Protein AF-A0A3B0U9S3-F1 (afdb_monomer_lite)

Sequence (100 aa):
TLKMIRANTDCYTMALCQYDGHEDALLSIRDLDGGKIQKITQAIKDAKKSGAVEPWGLSAKGKAELEEVAAGKAKRDKLTKENVTLFMGDLEQGLDENAE

Foldseek 3Di:
DPPDDPPVDPDQFEFEECADFDPPHPHTDYNDDPVVVVVVVVVVVVCVVVVVDDDLCNDPVNVVVVVVVVVVVVVVVPDDPVNDPDPVVVVVVVVVVPPD

Organism: NCBI:txid652676

Secondary structure (DSSP, 8-state):
-------S-----EEE-SSS--TTSSEEE-S--HHHHHHHHHHHHHHHHHTS---GGGSHHHHHHHHHHHHHHHHHTT--TTSS--TTHHHHHHHHTT--

Radius of gyration: 22.36 Å; chains: 1; bounding box: 60×31×50 Å

Structure (mmCIF, N/CA/C/O backbone):
data_AF-A0A3B0U9S3-F1
#
_entry.id   AF-A0A3B0U9S3-F1
#
loop_
_atom_site.group_PDB
_atom_site.id
_atom_site.type_symbol
_atom_site.label_atom_id
_atom_site.label_alt_id
_atom_site.label_comp_id
_atom_site.label_asym_id
_atom_site.label_entity_id
_atom_site.label_seq_id
_atom_site.pdbx_PDB_ins_code
_atom_site.Cartn_x
_atom_site.Cartn_y
_atom_site.Cartn_z
_atom_site.occupancy
_atom_site.B_iso_or_equiv
_atom_site.auth_seq_id
_atom_site.auth_comp_id
_atom_site.auth_asym_id
_atom_site.auth_atom_id
_atom_site.pdbx_PDB_model_num
ATOM 1 N N . THR A 1 1 ? -6.180 -8.985 -17.651 1.00 45.66 1 THR A N 1
ATOM 2 C CA . THR A 1 1 ? -5.401 -9.243 -16.425 1.00 45.66 1 THR A CA 1
ATOM 3 C C . THR A 1 1 ? -4.144 -8.405 -16.470 1.00 45.66 1 THR A C 1
ATOM 5 O O . THR A 1 1 ? -3.403 -8.524 -17.443 1.00 45.66 1 THR A O 1
ATOM 8 N N . LEU A 1 2 ? -3.947 -7.488 -15.516 1.00 49.59 2 LEU A N 1
ATOM 9 C CA . LEU A 1 2 ? -2.695 -6.733 -15.407 1.00 49.59 2 LEU A CA 1
ATOM 10 C C . LEU A 1 2 ? -1.604 -7.726 -14.989 1.00 49.59 2 LEU A C 1
ATOM 12 O O . LEU A 1 2 ? -1.612 -8.195 -13.863 1.00 49.59 2 LEU A O 1
ATOM 16 N N . LYS A 1 3 ? -0.687 -8.082 -15.893 1.00 52.34 3 LYS A N 1
ATOM 17 C CA . LYS A 1 3 ? 0.503 -8.854 -15.515 1.00 52.34 3 LYS A CA 1
ATOM 18 C C . LYS A 1 3 ? 1.464 -7.912 -14.797 1.00 52.34 3 LYS A C 1
ATOM 20 O O . LYS A 1 3 ? 2.230 -7.205 -15.450 1.00 52.34 3 LYS A O 1
ATOM 25 N N . MET A 1 4 ? 1.410 -7.867 -13.469 1.00 61.62 4 MET A N 1
ATOM 26 C CA . MET A 1 4 ? 2.425 -7.157 -12.693 1.00 61.62 4 MET A CA 1
ATOM 27 C C . MET A 1 4 ? 3.707 -7.994 -12.651 1.00 61.62 4 MET A C 1
ATOM 29 O O . MET A 1 4 ? 3.773 -9.020 -11.980 1.00 61.62 4 MET A O 1
ATOM 33 N N . ILE A 1 5 ? 4.750 -7.555 -13.357 1.00 60.25 5 ILE A N 1
ATOM 34 C CA . ILE A 1 5 ? 6.072 -8.183 -13.268 1.00 60.25 5 ILE A CA 1
ATOM 35 C C . ILE A 1 5 ? 6.790 -7.624 -12.038 1.00 60.25 5 ILE A C 1
ATOM 37 O O . ILE A 1 5 ? 7.208 -6.466 -12.018 1.00 60.25 5 ILE A O 1
ATOM 41 N N . ARG A 1 6 ? 6.954 -8.456 -11.005 1.00 58.25 6 ARG A N 1
ATOM 42 C CA . ARG A 1 6 ? 7.859 -8.173 -9.884 1.00 58.25 6 ARG A CA 1
ATOM 43 C C . ARG A 1 6 ? 9.299 -8.366 -10.359 1.00 58.25 6 ARG A C 1
ATOM 45 O O . ARG A 1 6 ? 9.836 -9.465 -10.284 1.00 58.25 6 ARG A O 1
ATOM 52 N N . ALA A 1 7 ? 9.915 -7.310 -10.881 1.00 55.16 7 ALA A N 1
ATOM 53 C CA . ALA A 1 7 ? 11.299 -7.307 -11.361 1.00 55.16 7 ALA A CA 1
ATOM 54 C C . ALA A 1 7 ? 12.322 -7.335 -10.202 1.00 55.16 7 ALA A C 1
ATOM 56 O O . ALA A 1 7 ? 13.125 -6.420 -10.065 1.00 55.16 7 ALA A O 1
ATOM 57 N N . ASN A 1 8 ? 12.263 -8.359 -9.340 1.00 50.09 8 ASN A N 1
ATOM 58 C CA . ASN A 1 8 ? 13.150 -8.535 -8.180 1.00 50.09 8 ASN A CA 1
ATOM 59 C C . ASN A 1 8 ? 13.217 -7.308 -7.245 1.00 50.09 8 ASN A C 1
ATOM 61 O O . ASN A 1 8 ? 14.259 -6.968 -6.694 1.00 50.09 8 ASN A O 1
ATOM 65 N N . THR A 1 9 ? 12.096 -6.602 -7.112 1.00 57.00 9 THR A N 1
ATOM 66 C CA . THR A 1 9 ? 11.944 -5.456 -6.214 1.00 57.00 9 THR A CA 1
ATOM 67 C C . THR A 1 9 ? 11.024 -5.833 -5.059 1.00 57.00 9 THR A C 1
ATOM 69 O O . THR A 1 9 ? 9.934 -6.355 -5.314 1.00 57.00 9 THR A O 1
ATOM 72 N N . ASP A 1 10 ? 11.390 -5.471 -3.827 1.00 65.56 10 ASP A N 1
ATOM 73 C CA . ASP A 1 10 ? 10.613 -5.698 -2.591 1.00 65.56 10 ASP A CA 1
ATOM 74 C C . ASP A 1 10 ? 9.354 -4.806 -2.476 1.00 65.56 10 ASP A C 1
ATOM 76 O O . ASP A 1 10 ? 8.963 -4.338 -1.407 1.00 65.56 10 ASP A O 1
ATOM 80 N N . CYS A 1 11 ? 8.701 -4.518 -3.602 1.00 70.94 11 CYS A N 1
ATOM 81 C CA . CYS A 1 11 ? 7.547 -3.635 -3.677 1.00 70.94 11 CYS A CA 1
ATOM 82 C C . CYS A 1 11 ? 6.338 -4.257 -2.970 1.00 70.94 11 CYS A C 1
ATOM 84 O O . CYS A 1 11 ? 5.766 -5.251 -3.441 1.00 70.94 11 CYS A O 1
ATOM 86 N N . TYR A 1 12 ? 5.891 -3.609 -1.891 1.00 80.56 12 TYR A N 1
ATOM 87 C CA . TYR A 1 12 ? 4.598 -3.891 -1.280 1.00 80.56 12 TYR A CA 1
ATOM 88 C C . TYR A 1 12 ? 3.470 -3.266 -2.106 1.00 80.56 12 TYR A C 1
ATOM 90 O O . TYR A 1 12 ? 3.359 -2.046 -2.208 1.00 80.56 12 TYR A O 1
ATOM 98 N N . THR A 1 13 ? 2.629 -4.102 -2.711 1.00 83.38 13 THR A N 1
ATOM 99 C CA . THR A 1 13 ? 1.538 -3.672 -3.592 1.00 83.38 13 THR A CA 1
ATOM 100 C C . THR A 1 13 ? 0.196 -3.943 -2.931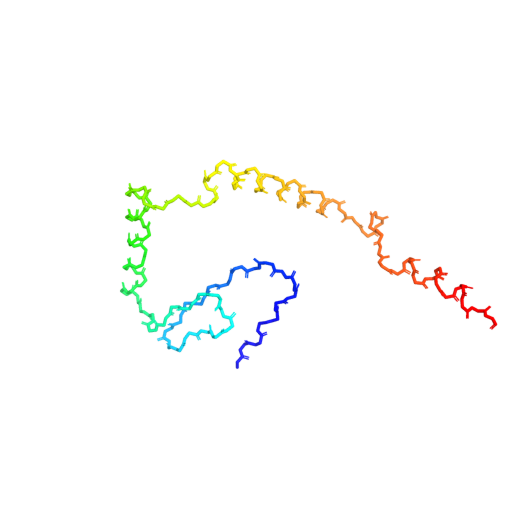 1.00 83.38 13 THR A C 1
ATOM 102 O O . THR A 1 13 ? -0.081 -5.070 -2.518 1.00 83.38 13 THR A O 1
ATOM 105 N N . MET A 1 14 ? -0.657 -2.925 -2.889 1.00 88.44 14 MET A N 1
ATOM 106 C CA . MET A 1 14 ? -2.023 -3.028 -2.386 1.00 88.44 14 MET A CA 1
ATOM 107 C C . MET A 1 14 ? -3.024 -2.738 -3.506 1.00 88.44 14 MET A C 1
ATOM 109 O O . MET A 1 14 ? -2.869 -1.759 -4.234 1.00 88.44 14 MET A O 1
ATOM 113 N N . ALA A 1 15 ? -4.044 -3.581 -3.639 1.00 88.56 15 ALA A N 1
ATOM 114 C CA . ALA A 1 15 ? -5.148 -3.401 -4.571 1.00 88.56 15 ALA A CA 1
ATOM 115 C C . ALA A 1 15 ? -6.414 -2.979 -3.817 1.00 88.56 15 ALA A C 1
ATOM 117 O O . ALA A 1 15 ? -6.845 -3.629 -2.865 1.00 88.56 15 ALA A O 1
ATOM 118 N N . LEU A 1 16 ? -7.011 -1.879 -4.268 1.00 89.56 16 LEU A N 1
ATOM 119 C CA . LEU A 1 16 ? -8.279 -1.341 -3.786 1.00 89.56 16 LEU A CA 1
ATOM 120 C C . LEU A 1 16 ? -9.277 -1.444 -4.940 1.00 89.56 16 LEU A C 1
ATOM 122 O O . LEU A 1 16 ? -9.232 -0.629 -5.859 1.00 89.56 16 LEU A O 1
ATOM 126 N N . CYS A 1 17 ? -10.126 -2.472 -4.935 1.00 88.69 17 CYS A N 1
ATOM 127 C CA . CYS A 1 17 ? -10.985 -2.790 -6.075 1.00 88.69 17 CYS A CA 1
ATOM 128 C C . CYS A 1 17 ? -12.459 -2.871 -5.669 1.00 88.69 17 CYS A C 1
ATOM 130 O O . CYS A 1 17 ? -12.804 -3.461 -4.647 1.00 88.69 17 CYS A O 1
ATOM 132 N N . GLN A 1 18 ? -13.334 -2.314 -6.508 1.00 87.75 18 GLN A N 1
ATOM 133 C CA . GLN A 1 18 ? -14.786 -2.384 -6.321 1.00 87.75 18 GLN A CA 1
ATOM 134 C C . GLN A 1 18 ? -15.354 -3.796 -6.537 1.00 87.75 18 GLN A C 1
ATOM 136 O O . GLN A 1 18 ? -16.426 -4.090 -6.028 1.00 87.75 18 GLN A O 1
ATOM 141 N N . TYR A 1 19 ? -14.647 -4.654 -7.277 1.00 83.56 19 TYR A N 1
ATOM 142 C CA . TYR A 1 19 ? -15.116 -5.985 -7.671 1.00 83.56 19 TYR A CA 1
ATOM 143 C C . TYR A 1 19 ? -14.210 -7.075 -7.071 1.00 83.56 19 TYR A C 1
ATOM 145 O O . TYR A 1 19 ? -14.214 -7.283 -5.860 1.00 83.56 19 TYR A O 1
ATOM 153 N N . ASP A 1 20 ? -13.375 -7.723 -7.887 1.00 81.31 20 ASP A N 1
ATOM 154 C CA . ASP A 1 20 ? -12.678 -8.962 -7.514 1.00 81.31 20 ASP A CA 1
ATOM 155 C C . ASP A 1 20 ? -11.314 -8.794 -6.833 1.00 81.31 20 ASP A C 1
ATOM 157 O O . ASP A 1 20 ? -10.732 -9.771 -6.362 1.00 81.31 20 ASP A O 1
ATOM 161 N N . GLY A 1 21 ? -10.796 -7.571 -6.704 1.00 83.56 21 GLY A N 1
ATOM 162 C CA . GLY A 1 21 ? -9.431 -7.386 -6.202 1.00 83.56 21 GLY A CA 1
ATOM 163 C C . GLY A 1 21 ? -8.373 -7.719 -7.253 1.00 83.56 21 GLY A C 1
ATOM 164 O O . GLY A 1 21 ? -8.669 -7.727 -8.445 1.00 83.56 21 GLY A O 1
ATOM 165 N N . HIS A 1 22 ? -7.133 -7.936 -6.816 1.00 83.69 22 HIS A N 1
ATOM 166 C CA . HIS A 1 22 ? -6.053 -8.381 -7.696 1.00 83.69 22 HIS A CA 1
ATOM 167 C C . HIS A 1 22 ? -5.194 -9.433 -6.992 1.00 83.69 22 HIS A C 1
ATOM 169 O O . HIS A 1 22 ? -4.612 -9.176 -5.939 1.00 83.6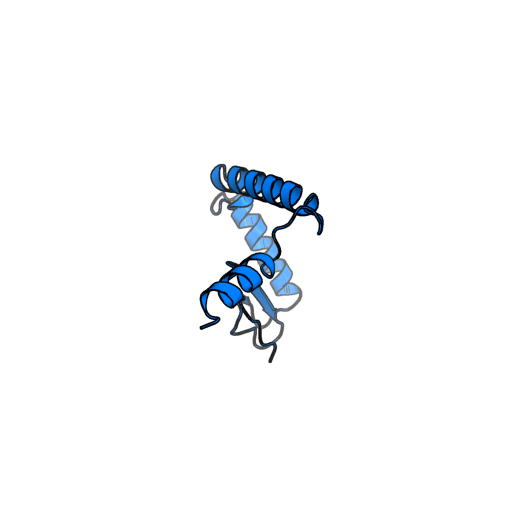9 22 HIS A O 1
ATOM 175 N N . GLU A 1 23 ? -5.126 -10.611 -7.597 1.00 81.56 23 GLU A N 1
ATOM 176 C CA . GLU A 1 23 ? -4.389 -11.793 -7.156 1.00 81.56 23 GLU A CA 1
ATOM 177 C C . GLU A 1 23 ? -2.874 -11.574 -7.067 1.00 81.56 23 GLU A C 1
ATOM 179 O O . GLU A 1 23 ? -2.218 -12.164 -6.214 1.00 81.56 23 GLU A O 1
ATOM 184 N N . ASP A 1 24 ? -2.327 -10.674 -7.887 1.00 81.50 24 ASP A N 1
ATOM 185 C CA . ASP A 1 24 ? -0.901 -10.346 -7.871 1.00 81.50 24 ASP A CA 1
ATOM 186 C C . ASP A 1 24 ? -0.550 -9.308 -6.784 1.00 81.50 24 ASP A C 1
ATOM 188 O O . ASP A 1 24 ? 0.621 -8.958 -6.597 1.00 81.50 24 ASP A O 1
ATOM 192 N N . ALA A 1 25 ? -1.537 -8.768 -6.057 1.00 82.81 25 ALA A N 1
ATOM 193 C CA . ALA A 1 25 ? -1.290 -7.835 -4.964 1.00 82.81 25 ALA A CA 1
ATOM 194 C C . ALA A 1 25 ? -1.000 -8.571 -3.646 1.00 82.81 25 ALA A C 1
ATOM 196 O O . ALA A 1 25 ? -1.670 -9.535 -3.294 1.00 82.81 25 ALA A O 1
ATOM 197 N N . LEU A 1 26 ? -0.038 -8.064 -2.865 1.00 84.81 26 LEU A N 1
ATOM 198 C CA . LEU A 1 26 ? 0.255 -8.575 -1.517 1.00 84.81 26 LEU A CA 1
ATOM 199 C C . LEU A 1 26 ? -0.920 -8.375 -0.553 1.00 84.81 26 LEU A C 1
ATOM 201 O O . LEU A 1 26 ? -1.104 -9.151 0.379 1.00 84.81 26 LEU A O 1
ATOM 205 N N . LEU A 1 27 ? -1.707 -7.324 -0.776 1.00 88.00 27 LEU A N 1
ATOM 206 C CA . LEU A 1 27 ? -2.953 -7.066 -0.073 1.00 88.00 27 LEU A CA 1
ATOM 207 C C . LEU A 1 27 ? -4.008 -6.654 -1.088 1.00 88.00 27 LEU A C 1
ATOM 209 O O . LEU A 1 27 ? -3.769 -5.763 -1.899 1.00 88.00 27 LEU A O 1
ATOM 213 N N . SER A 1 28 ? -5.191 -7.249 -1.007 1.00 88.75 28 SER A N 1
ATOM 214 C CA . SER A 1 28 ? -6.308 -6.878 -1.865 1.00 88.75 28 SER A CA 1
ATOM 215 C C . SER A 1 28 ? -7.573 -6.677 -1.042 1.00 88.75 28 SER A C 1
ATOM 217 O O . SER A 1 28 ? -8.003 -7.576 -0.319 1.00 88.75 28 SER A O 1
ATOM 219 N N . ILE A 1 29 ? -8.178 -5.496 -1.165 1.00 89.88 29 ILE A N 1
ATOM 220 C CA . ILE A 1 29 ? -9.463 -5.154 -0.554 1.00 89.88 29 ILE A CA 1
ATOM 221 C C . ILE A 1 29 ? -10.516 -5.127 -1.664 1.00 89.88 29 ILE A C 1
ATOM 223 O O . ILE A 1 29 ? -10.402 -4.353 -2.617 1.00 89.88 29 ILE A O 1
ATOM 227 N N . ARG A 1 30 ? -11.511 -6.008 -1.533 1.00 89.88 30 ARG A N 1
ATOM 228 C CA . ARG A 1 30 ? -12.601 -6.229 -2.497 1.00 89.88 30 ARG A CA 1
ATOM 229 C C . ARG A 1 30 ? -13.871 -5.479 -2.103 1.00 89.88 30 ARG A C 1
ATOM 231 O O . ARG A 1 30 ? -13.973 -4.980 -0.978 1.00 89.88 30 ARG A O 1
ATOM 238 N N . ASP A 1 31 ? -14.832 -5.430 -3.025 1.00 90.38 31 ASP A N 1
ATOM 239 C CA . ASP A 1 31 ? -16.153 -4.818 -2.834 1.00 90.38 31 ASP A CA 1
ATOM 240 C C . ASP A 1 31 ? -16.088 -3.365 -2.346 1.00 90.38 31 ASP A C 1
ATOM 242 O O . ASP A 1 31 ? -16.908 -2.925 -1.534 1.00 90.38 31 ASP A O 1
ATOM 246 N N . LEU A 1 32 ? -15.069 -2.619 -2.764 1.00 90.25 32 LEU A N 1
ATOM 247 C CA . LEU A 1 32 ? -14.816 -1.288 -2.237 1.00 90.25 32 LEU A CA 1
ATOM 248 C C . LEU A 1 32 ? -15.877 -0.281 -2.707 1.00 90.25 32 LEU A C 1
ATOM 250 O O . LEU A 1 32 ? -16.123 -0.123 -3.900 1.00 90.25 32 LEU A O 1
ATOM 254 N N . ASP A 1 33 ? -16.457 0.450 -1.760 1.00 92.38 33 ASP A N 1
ATOM 255 C CA . ASP A 1 33 ? -17.339 1.589 -2.001 1.00 92.38 33 ASP A CA 1
ATOM 256 C C . ASP A 1 33 ? -16.864 2.809 -1.193 1.00 92.38 33 ASP A C 1
ATOM 258 O O . ASP A 1 33 ? -15.996 2.712 -0.317 1.00 92.38 33 ASP A O 1
ATOM 262 N N . GLY A 1 34 ? -17.439 3.983 -1.471 1.00 93.19 34 GLY A N 1
ATOM 263 C CA . GLY A 1 34 ? -17.057 5.220 -0.780 1.00 93.19 34 GLY A CA 1
ATOM 264 C C . GLY A 1 34 ? -17.199 5.124 0.746 1.00 93.19 34 GLY A C 1
ATOM 265 O O . GLY A 1 34 ? -16.337 5.606 1.484 1.00 93.19 34 GLY A O 1
ATOM 266 N N . GLY A 1 35 ? -18.239 4.437 1.230 1.00 95.12 35 GLY A N 1
ATOM 267 C CA . GLY A 1 35 ? -18.471 4.228 2.660 1.00 95.12 35 GLY A CA 1
ATOM 268 C C . GLY A 1 35 ? -17.396 3.363 3.324 1.00 95.12 35 GLY A C 1
ATOM 269 O O . GLY A 1 35 ? -16.900 3.708 4.400 1.00 95.12 35 GLY A O 1
ATOM 270 N N . LYS A 1 36 ? -16.980 2.260 2.691 1.00 92.69 36 LYS A N 1
ATOM 271 C CA . LYS A 1 36 ? -15.902 1.393 3.195 1.00 92.69 36 LYS A CA 1
ATOM 272 C C . LYS A 1 36 ? -14.558 2.105 3.190 1.00 92.69 36 LYS A C 1
ATOM 274 O O . LYS A 1 36 ? -13.821 1.960 4.161 1.00 92.69 36 LYS A O 1
ATOM 279 N N . ILE A 1 37 ? -14.261 2.929 2.182 1.00 94.06 37 ILE A N 1
ATOM 280 C CA . ILE A 1 37 ? -13.028 3.739 2.168 1.00 94.06 37 ILE A CA 1
ATOM 281 C C . ILE A 1 37 ? -12.976 4.659 3.392 1.00 94.06 37 ILE A C 1
ATOM 283 O O . ILE A 1 37 ? -11.942 4.744 4.062 1.00 94.06 37 ILE A O 1
ATOM 287 N N . GLN A 1 38 ? -14.093 5.307 3.737 1.00 96.00 38 GLN A N 1
ATOM 288 C CA . GLN A 1 38 ? -14.150 6.144 4.936 1.00 96.00 38 GLN A CA 1
ATOM 289 C C . GLN A 1 38 ? -13.961 5.331 6.221 1.00 96.00 38 GLN A C 1
ATOM 291 O O . GLN A 1 38 ? -13.199 5.750 7.092 1.00 96.00 38 GLN A O 1
ATOM 296 N N . LYS A 1 39 ? -14.574 4.144 6.326 1.00 95.19 39 LYS A N 1
ATOM 297 C CA . LYS A 1 39 ? -14.385 3.244 7.478 1.00 95.19 39 LYS A CA 1
ATOM 298 C C . LYS A 1 39 ? -12.935 2.781 7.623 1.00 95.19 39 LYS A C 1
ATOM 300 O O . LYS A 1 39 ? -12.400 2.836 8.725 1.00 95.19 39 LYS A O 1
ATOM 305 N N . ILE A 1 40 ? -12.288 2.385 6.526 1.00 93.44 40 ILE A N 1
ATOM 306 C CA . ILE A 1 40 ? -10.868 1.997 6.510 1.00 93.44 40 ILE A CA 1
ATOM 307 C C . ILE A 1 40 ? -10.004 3.175 6.968 1.00 93.44 40 ILE A C 1
ATOM 309 O O . ILE A 1 40 ? -9.156 3.025 7.845 1.00 93.44 40 ILE A O 1
ATOM 313 N N . THR A 1 41 ? -10.266 4.368 6.432 1.00 94.00 41 THR A N 1
ATOM 314 C CA . THR A 1 41 ? -9.557 5.594 6.822 1.00 94.00 41 THR A CA 1
ATOM 315 C C . THR A 1 41 ? -9.692 5.864 8.319 1.00 94.00 41 THR A C 1
ATOM 317 O O . THR A 1 41 ? -8.710 6.202 8.981 1.00 94.00 41 THR A O 1
ATOM 320 N N . GLN A 1 42 ? -10.899 5.713 8.863 1.00 96.75 42 GLN A N 1
ATOM 321 C CA . GLN A 1 42 ? -11.160 5.931 10.279 1.00 96.75 42 GLN A CA 1
ATOM 322 C C . GLN A 1 42 ? -10.464 4.876 11.150 1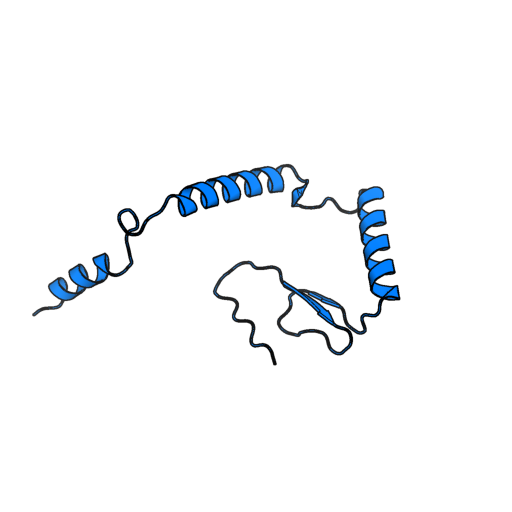.00 96.75 42 GLN A C 1
ATOM 324 O O . GLN A 1 42 ? -9.765 5.244 12.089 1.00 96.75 42 GLN A O 1
ATOM 329 N N . ALA A 1 43 ? -10.537 3.597 10.773 1.00 93.88 43 ALA A N 1
ATOM 330 C CA . ALA A 1 43 ? -9.854 2.509 11.469 1.00 93.88 43 ALA A CA 1
ATOM 331 C C . ALA A 1 43 ? -8.332 2.722 11.537 1.00 93.88 43 ALA A C 1
ATOM 333 O O . ALA A 1 43 ? -7.730 2.533 12.590 1.00 93.88 43 ALA A O 1
ATOM 334 N N . ILE A 1 44 ? -7.709 3.189 10.448 1.00 91.19 44 ILE A N 1
ATOM 335 C CA . ILE A 1 44 ? -6.274 3.515 10.428 1.00 91.19 44 ILE A CA 1
ATOM 336 C C . ILE A 1 44 ? -5.962 4.686 11.370 1.00 91.19 44 ILE A C 1
ATOM 338 O O . ILE A 1 44 ? -4.980 4.642 12.115 1.00 91.19 44 ILE A O 1
ATOM 342 N N . LYS A 1 45 ? -6.788 5.742 11.365 1.00 92.25 45 LYS A N 1
ATOM 343 C CA . LYS A 1 45 ? -6.617 6.885 12.278 1.00 92.25 45 LYS A CA 1
ATOM 344 C C . LYS A 1 45 ? -6.730 6.455 13.736 1.00 92.25 45 LYS A C 1
ATOM 346 O O . LYS A 1 45 ? -5.938 6.912 14.557 1.00 92.25 45 LYS A O 1
ATOM 351 N N . ASP A 1 46 ? -7.683 5.588 14.046 1.00 94.50 46 ASP A N 1
ATOM 352 C CA . ASP A 1 46 ? -7.919 5.121 15.408 1.00 94.50 46 ASP A CA 1
ATOM 353 C C . ASP A 1 46 ? -6.815 4.166 15.871 1.00 94.50 46 ASP A C 1
ATOM 355 O O . ASP A 1 46 ? -6.312 4.334 16.978 1.00 94.50 46 ASP A O 1
ATOM 359 N N . ALA A 1 47 ? -6.331 3.271 15.002 1.00 92.31 47 ALA A N 1
ATOM 360 C CA . ALA A 1 47 ? -5.168 2.421 15.275 1.00 92.31 47 ALA A CA 1
ATOM 361 C C . ALA A 1 47 ? -3.889 3.235 15.540 1.00 92.31 47 ALA A C 1
ATOM 363 O O . ALA A 1 47 ? -3.093 2.894 16.415 1.00 92.31 47 ALA A O 1
ATOM 364 N N . LYS A 1 48 ? -3.705 4.348 14.818 1.00 87.81 48 LYS A N 1
ATOM 365 C CA . LYS A 1 48 ? -2.586 5.268 15.054 1.00 87.81 48 LYS A CA 1
ATOM 366 C C . LYS A 1 48 ? -2.723 6.005 16.389 1.00 87.81 48 LYS A C 1
ATOM 368 O O . LYS A 1 48 ? -1.725 6.219 17.068 1.00 87.81 48 LYS A O 1
ATOM 373 N N . LYS A 1 49 ? -3.939 6.413 16.762 1.00 90.50 49 LYS A N 1
ATOM 374 C CA . LYS A 1 49 ? -4.205 7.110 18.033 1.00 90.50 49 LYS A CA 1
ATOM 375 C C . LYS A 1 49 ? -4.105 6.188 19.242 1.00 90.50 49 LYS A C 1
ATOM 377 O O . LYS A 1 49 ? -3.645 6.632 20.285 1.00 90.50 49 LYS A O 1
ATOM 382 N N . SER A 1 50 ? -4.539 4.936 19.111 1.00 91.69 50 SER A N 1
ATOM 383 C CA . SER A 1 50 ? -4.487 3.956 20.198 1.00 91.69 50 SER A CA 1
ATOM 384 C C . SER A 1 50 ? -3.066 3.485 20.507 1.00 91.69 50 SER A C 1
ATOM 386 O O . SER A 1 50 ? -2.851 2.863 21.541 1.00 91.69 50 SER A O 1
ATOM 388 N N . GLY A 1 51 ? -2.104 3.751 19.616 1.00 86.50 51 GLY A N 1
ATOM 389 C CA . GLY A 1 51 ? -0.734 3.254 19.736 1.00 86.50 51 GLY A CA 1
ATOM 390 C C . GLY A 1 51 ? -0.607 1.750 19.478 1.00 86.50 51 GLY A C 1
ATOM 391 O O . GLY A 1 51 ? 0.477 1.203 19.637 1.00 86.50 51 GLY A O 1
ATOM 392 N N . ALA A 1 52 ? -1.686 1.079 19.055 1.00 85.31 52 ALA A N 1
ATOM 393 C CA . ALA A 1 52 ? -1.675 -0.353 18.753 1.00 85.31 52 ALA A CA 1
ATOM 394 C C . ALA A 1 52 ? -0.804 -0.695 17.534 1.00 85.31 52 ALA A C 1
ATOM 396 O O . ALA A 1 52 ? -0.375 -1.836 17.380 1.00 85.31 52 ALA A O 1
ATOM 397 N N . VAL A 1 53 ? -0.562 0.284 16.658 1.00 86.06 53 VAL A N 1
ATOM 398 C CA . VAL A 1 53 ? 0.286 0.134 15.477 1.00 86.06 53 VAL A CA 1
ATOM 399 C C . VAL A 1 53 ? 1.292 1.274 15.444 1.00 86.06 53 VAL A C 1
ATOM 401 O O . VAL A 1 53 ? 0.908 2.439 15.338 1.00 86.06 53 VAL A O 1
ATOM 404 N N . GLU A 1 54 ? 2.579 0.935 15.473 1.00 84.75 54 GLU A N 1
ATOM 405 C CA . GLU A 1 54 ? 3.660 1.863 15.155 1.00 84.75 54 GLU A CA 1
ATOM 406 C C . GLU A 1 54 ? 3.951 1.788 13.646 1.00 84.75 54 GLU A C 1
ATOM 408 O O . GLU A 1 54 ? 4.402 0.751 13.152 1.00 84.75 54 GLU A O 1
ATOM 413 N N . PRO A 1 55 ? 3.691 2.853 12.867 1.00 85.12 55 PRO A N 1
ATOM 414 C CA . PRO A 1 55 ? 4.043 2.856 11.454 1.00 85.12 55 PRO A CA 1
ATOM 415 C C . PRO A 1 55 ? 5.565 2.779 11.293 1.00 85.12 55 PRO A C 1
ATOM 417 O O . PRO A 1 55 ? 6.274 3.623 11.839 1.00 85.12 55 PRO A O 1
ATOM 420 N N . TRP A 1 56 ? 6.069 1.835 10.490 1.00 84.81 56 TRP A N 1
ATOM 421 C CA . TRP A 1 56 ? 7.516 1.641 10.290 1.00 84.81 56 TRP A CA 1
ATOM 422 C C . TRP A 1 56 ? 8.256 2.938 9.930 1.00 84.81 56 TRP A C 1
ATOM 424 O O . TRP A 1 56 ? 9.292 3.225 10.520 1.00 84.81 56 TRP A O 1
ATOM 434 N N . GLY A 1 57 ? 7.693 3.786 9.060 1.00 80.62 57 GLY A N 1
ATOM 435 C CA . GLY A 1 57 ? 8.317 5.063 8.680 1.00 80.62 57 GLY A CA 1
ATOM 436 C C . GLY A 1 57 ? 8.422 6.101 9.811 1.00 80.62 57 GLY A C 1
ATOM 437 O O . GLY A 1 57 ? 9.122 7.099 9.665 1.00 80.62 57 GLY A O 1
ATOM 438 N N . LEU A 1 58 ? 7.733 5.895 10.936 1.00 82.06 58 LEU A N 1
ATOM 439 C CA . LEU A 1 58 ? 7.863 6.725 12.138 1.00 82.06 58 LEU A CA 1
ATOM 440 C C . LEU A 1 58 ? 8.810 6.117 13.180 1.00 82.06 58 LEU A C 1
ATOM 442 O O . LEU A 1 58 ? 9.274 6.860 14.049 1.00 82.06 58 LEU A O 1
ATOM 446 N N . SER A 1 59 ? 9.123 4.825 13.056 1.00 86.31 59 SER A N 1
ATOM 447 C CA . SER A 1 59 ? 10.066 4.126 13.928 1.00 86.31 59 SER A CA 1
ATOM 448 C C . SER A 1 59 ? 11.498 4.633 13.747 1.00 86.31 59 SER A C 1
ATOM 450 O O . SER A 1 59 ? 11.867 5.159 12.693 1.00 86.31 59 SER A O 1
ATOM 452 N N . ALA A 1 60 ? 12.331 4.455 14.775 1.00 84.81 60 ALA A N 1
ATOM 453 C CA . ALA A 1 60 ? 13.742 4.844 14.724 1.00 84.81 60 ALA A CA 1
ATOM 454 C C . ALA A 1 60 ? 14.502 4.110 13.605 1.00 84.81 60 ALA A C 1
ATOM 456 O O . ALA A 1 60 ? 15.274 4.729 12.875 1.00 84.81 60 ALA A O 1
ATOM 457 N N . LYS A 1 61 ? 14.223 2.810 13.427 1.00 86.44 61 LYS A N 1
ATOM 458 C CA . LYS A 1 61 ? 14.813 1.996 12.360 1.00 86.44 61 LYS A CA 1
ATOM 459 C C . LYS A 1 61 ? 14.392 2.503 10.978 1.00 86.44 61 LYS A C 1
ATOM 461 O O . LYS A 1 61 ? 15.246 2.750 10.134 1.00 86.44 61 LYS A O 1
ATOM 466 N N . GLY A 1 62 ? 13.093 2.724 10.772 1.00 85.75 62 GLY A N 1
ATOM 467 C CA . GLY A 1 62 ? 12.584 3.146 9.469 1.00 85.75 62 GLY A CA 1
ATOM 468 C C . GLY A 1 62 ? 13.046 4.541 9.053 1.00 85.75 62 GLY A C 1
ATOM 469 O O . GLY A 1 62 ? 13.302 4.768 7.876 1.00 85.75 62 GLY A O 1
ATOM 470 N N . LYS A 1 63 ? 13.224 5.475 9.997 1.00 86.25 63 LYS A N 1
ATOM 471 C CA . LYS A 1 63 ? 13.791 6.800 9.690 1.00 86.25 63 LYS A CA 1
ATOM 472 C C . LYS A 1 63 ? 15.236 6.717 9.204 1.00 86.25 63 LYS A C 1
ATOM 474 O O . LYS A 1 63 ? 15.555 7.345 8.200 1.00 86.25 63 LYS A O 1
ATOM 479 N N . ALA A 1 64 ? 16.069 5.912 9.864 1.00 86.50 64 ALA A N 1
ATOM 480 C CA . ALA A 1 64 ? 17.454 5.707 9.448 1.00 86.50 64 ALA A CA 1
ATOM 481 C C . ALA A 1 64 ? 17.536 5.076 8.045 1.00 86.50 64 ALA A C 1
ATOM 483 O O . ALA A 1 64 ? 18.268 5.564 7.186 1.00 86.50 64 ALA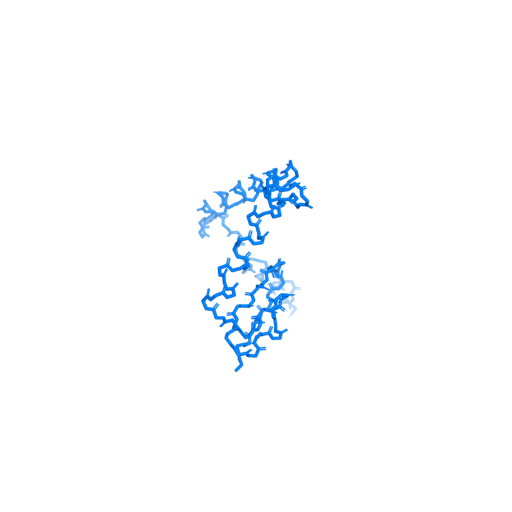 A O 1
ATOM 484 N N . GLU A 1 65 ? 16.717 4.052 7.779 1.00 85.25 65 GLU A N 1
ATOM 485 C CA . GLU A 1 65 ? 16.643 3.408 6.460 1.00 85.25 65 GLU A CA 1
ATOM 486 C C . GLU A 1 65 ? 16.142 4.389 5.377 1.00 85.25 65 GLU A C 1
ATOM 488 O O . GLU A 1 65 ? 16.663 4.413 4.262 1.00 85.25 65 GLU A O 1
ATOM 493 N N . LEU A 1 66 ? 15.173 5.259 5.689 1.00 84.69 66 LEU A N 1
ATOM 494 C CA . LEU A 1 66 ? 14.680 6.280 4.754 1.00 84.69 66 LEU A CA 1
ATOM 495 C C . LEU A 1 66 ? 15.727 7.357 4.437 1.00 84.69 66 LEU A C 1
ATOM 497 O O . LEU A 1 66 ? 15.811 7.793 3.286 1.00 84.69 66 LEU A O 1
ATOM 501 N N . GLU A 1 67 ? 16.521 7.776 5.421 1.00 84.44 67 GLU A N 1
ATOM 502 C CA . GLU A 1 67 ? 17.628 8.720 5.225 1.00 84.44 67 GLU A CA 1
ATOM 503 C C . GLU A 1 67 ? 18.736 8.114 4.357 1.00 84.44 67 GLU A C 1
ATOM 505 O O . GLU A 1 67 ? 19.221 8.768 3.429 1.00 84.44 67 GLU A O 1
ATOM 510 N N . GLU A 1 68 ? 19.078 6.843 4.578 1.00 84.44 68 GLU A N 1
ATOM 511 C CA . GLU A 1 68 ? 20.025 6.111 3.734 1.00 84.44 68 GLU A CA 1
ATOM 512 C C . GLU A 1 68 ? 19.519 6.003 2.288 1.00 84.44 68 GLU A C 1
ATOM 514 O O . GLU A 1 68 ? 20.243 6.314 1.337 1.00 84.44 68 GLU A O 1
ATOM 519 N N . VAL A 1 69 ? 18.246 5.637 2.103 1.00 85.25 69 VAL A N 1
ATOM 520 C CA . VAL A 1 69 ? 17.618 5.552 0.778 1.00 85.25 69 VAL A CA 1
ATOM 521 C C . VAL A 1 69 ? 17.590 6.918 0.091 1.00 85.25 69 VAL A C 1
ATOM 523 O O . VAL A 1 69 ? 17.846 6.996 -1.115 1.00 85.25 69 VAL A O 1
ATOM 526 N N . ALA A 1 70 ? 17.306 7.999 0.823 1.00 85.25 70 ALA A N 1
ATOM 527 C CA . ALA A 1 70 ? 17.330 9.359 0.291 1.00 85.25 70 ALA A CA 1
ATOM 528 C C . ALA A 1 70 ? 18.747 9.771 -0.139 1.00 85.25 70 ALA A C 1
ATOM 530 O O . ALA A 1 70 ? 18.926 10.278 -1.249 1.00 85.25 70 ALA A O 1
ATOM 531 N N . ALA A 1 71 ? 19.764 9.471 0.674 1.00 86.56 71 ALA A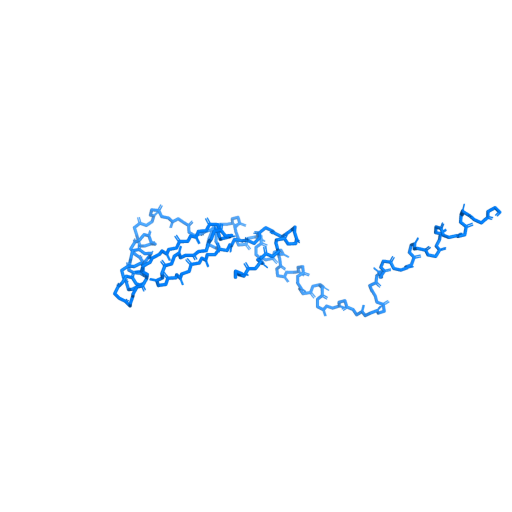 N 1
ATOM 532 C CA . ALA A 1 71 ? 21.163 9.699 0.324 1.00 86.56 71 ALA A CA 1
ATOM 533 C C . ALA A 1 71 ? 21.585 8.873 -0.905 1.00 86.56 71 ALA A C 1
ATOM 535 O O . ALA A 1 71 ? 22.267 9.384 -1.794 1.00 86.56 71 ALA A O 1
ATOM 536 N N . GLY A 1 72 ? 21.139 7.617 -1.003 1.00 83.56 72 GLY A N 1
ATOM 537 C CA . GLY A 1 72 ? 21.365 6.754 -2.161 1.00 83.56 72 GLY A CA 1
ATOM 538 C C . GLY A 1 72 ? 20.695 7.276 -3.436 1.00 83.56 72 GLY A C 1
ATOM 539 O O . GLY A 1 72 ? 21.312 7.269 -4.499 1.00 83.56 72 GLY A O 1
ATOM 540 N N . LYS A 1 73 ? 19.459 7.790 -3.345 1.00 82.06 73 LYS A N 1
ATOM 541 C CA . LYS A 1 73 ? 18.772 8.461 -4.466 1.00 82.06 73 LYS A CA 1
ATOM 542 C C . LYS A 1 73 ? 19.517 9.721 -4.904 1.00 82.06 73 LYS A C 1
ATOM 544 O O . LYS A 1 73 ? 19.806 9.845 -6.083 1.00 82.06 73 LYS A O 1
ATOM 549 N N . ALA A 1 74 ? 19.931 10.575 -3.970 1.00 83.06 74 ALA A N 1
ATOM 550 C CA . ALA A 1 74 ? 20.687 11.787 -4.289 1.00 83.06 74 ALA A CA 1
ATOM 551 C C . ALA A 1 74 ? 22.055 11.496 -4.934 1.00 83.06 74 ALA A C 1
ATOM 553 O O . ALA A 1 74 ? 22.540 12.294 -5.734 1.00 83.06 74 ALA A O 1
ATOM 554 N N . LYS A 1 75 ? 22.691 10.366 -4.595 1.00 79.50 75 LYS A N 1
ATOM 555 C CA . LYS A 1 75 ? 23.900 9.887 -5.283 1.00 79.50 75 LYS A CA 1
ATOM 556 C C . LYS A 1 75 ? 23.580 9.423 -6.706 1.00 79.50 75 LYS A C 1
ATOM 558 O O . LYS A 1 75 ? 24.281 9.827 -7.623 1.00 79.50 75 LYS A O 1
ATOM 563 N N . ARG A 1 76 ? 22.511 8.638 -6.899 1.00 77.56 76 ARG A N 1
ATOM 564 C CA . ARG A 1 76 ? 22.061 8.162 -8.224 1.00 77.56 76 ARG A CA 1
ATOM 565 C C . ARG A 1 76 ? 21.592 9.284 -9.151 1.00 77.56 76 ARG A C 1
ATOM 567 O O . ARG A 1 76 ? 21.869 9.217 -10.335 1.00 77.56 76 ARG A O 1
ATOM 574 N N . ASP A 1 77 ? 20.959 10.332 -8.636 1.00 77.75 77 ASP A N 1
ATOM 575 C CA . ASP A 1 77 ? 20.547 11.483 -9.457 1.00 77.75 77 ASP A CA 1
ATOM 576 C C . ASP A 1 77 ? 21.747 12.276 -10.004 1.00 77.75 77 ASP A C 1
ATOM 578 O O . ASP A 1 77 ? 21.622 13.002 -10.987 1.00 77.75 77 ASP A O 1
ATOM 582 N N . LYS A 1 78 ? 22.924 12.135 -9.379 1.00 78.19 78 LYS A N 1
ATOM 583 C CA . LYS A 1 78 ? 24.187 12.743 -9.829 1.00 78.19 78 LYS A CA 1
ATOM 584 C C . LYS A 1 78 ? 24.981 11.844 -10.785 1.00 78.19 78 LYS A C 1
ATOM 586 O O . LYS A 1 78 ? 26.019 12.274 -11.289 1.00 78.19 78 LYS A O 1
ATOM 591 N N . LEU A 1 79 ? 24.524 10.611 -11.020 1.00 72.38 79 LEU A N 1
ATOM 592 C CA . LEU A 1 79 ? 25.102 9.727 -12.028 1.00 72.38 79 LEU A CA 1
ATOM 593 C C . LEU A 1 79 ? 24.648 10.195 -13.423 1.00 72.38 79 LEU A C 1
ATOM 595 O O . LEU A 1 79 ? 23.461 10.237 -13.735 1.00 72.38 79 LEU A O 1
ATOM 599 N N . THR A 1 80 ? 25.610 10.546 -14.263 1.00 72.38 80 THR A N 1
ATOM 600 C CA . THR A 1 80 ? 25.481 10.833 -15.689 1.00 72.38 80 THR A CA 1
ATOM 601 C C . THR A 1 80 ? 25.987 9.644 -16.510 1.00 72.38 80 THR A C 1
ATOM 603 O O . THR A 1 80 ? 26.580 8.699 -15.994 1.00 72.38 80 THR A O 1
ATOM 606 N N . LYS A 1 81 ? 25.761 9.661 -17.828 1.00 65.69 81 LYS A N 1
ATOM 607 C CA . LYS A 1 81 ? 26.251 8.584 -18.706 1.00 65.69 81 LYS A CA 1
ATOM 608 C C . LYS A 1 81 ? 27.780 8.476 -18.723 1.00 65.69 81 LYS A C 1
ATOM 610 O O . LYS A 1 81 ? 28.281 7.402 -19.023 1.00 65.69 81 LYS A O 1
ATOM 615 N N . GLU A 1 82 ? 28.508 9.551 -18.405 1.00 68.00 82 GLU A N 1
ATOM 616 C CA . GLU A 1 82 ? 29.978 9.544 -18.412 1.00 68.00 82 GLU A CA 1
ATOM 617 C C . GLU A 1 82 ? 30.597 8.956 -17.136 1.00 68.00 82 GLU A C 1
ATOM 619 O O . GLU A 1 82 ? 31.760 8.567 -17.148 1.00 68.00 82 GLU A O 1
ATOM 624 N N . ASN A 1 83 ? 29.852 8.903 -16.029 1.00 69.12 83 ASN A N 1
ATOM 625 C CA . ASN A 1 83 ? 30.361 8.460 -14.726 1.00 69.12 83 ASN A CA 1
ATOM 626 C C . ASN A 1 83 ? 29.663 7.184 -14.209 1.00 69.12 83 ASN A C 1
ATOM 628 O O . ASN A 1 83 ? 29.841 6.797 -13.053 1.00 69.12 83 ASN A O 1
ATOM 632 N N . VAL A 1 84 ? 28.890 6.526 -15.078 1.00 67.38 84 VAL A N 1
ATOM 633 C CA . VAL A 1 84 ? 28.279 5.213 -14.859 1.00 67.38 84 VAL A CA 1
ATOM 634 C C . VAL A 1 84 ? 29.015 4.172 -15.680 1.00 67.38 84 VAL A C 1
ATOM 636 O O . VAL A 1 84 ? 29.070 4.262 -16.904 1.00 67.38 84 VAL A O 1
ATOM 639 N N . THR A 1 85 ? 29.501 3.128 -15.013 1.00 67.88 85 THR A N 1
ATOM 640 C CA . THR A 1 85 ? 29.938 1.899 -15.675 1.00 67.88 85 THR A CA 1
ATOM 641 C C . THR A 1 85 ? 28.703 1.207 -16.253 1.00 67.88 85 THR A C 1
ATOM 643 O O . THR A 1 85 ? 27.954 0.525 -15.554 1.00 67.88 85 THR A O 1
ATOM 646 N N . LEU A 1 86 ? 28.426 1.456 -17.532 1.00 62.03 86 LEU A N 1
ATOM 647 C CA . LEU A 1 86 ? 27.422 0.713 -18.285 1.00 62.03 86 LEU A CA 1
ATOM 648 C C . LEU A 1 86 ? 27.937 -0.714 -18.490 1.00 62.03 86 LEU A C 1
ATOM 650 O O . LEU A 1 86 ? 29.086 -0.911 -18.873 1.00 62.03 86 LEU A O 1
ATOM 654 N N . PHE A 1 87 ? 27.054 -1.695 -18.300 1.00 55.28 87 PHE A N 1
ATOM 655 C CA . PHE A 1 87 ? 27.291 -3.144 -18.434 1.00 55.28 87 PHE A CA 1
ATOM 656 C C . PHE A 1 87 ? 27.923 -3.592 -19.777 1.00 55.28 87 PHE A C 1
ATOM 658 O O . PHE A 1 87 ? 28.200 -4.770 -19.957 1.00 55.28 87 PHE A O 1
ATOM 665 N N . MET A 1 88 ? 28.121 -2.678 -20.735 1.00 51.69 88 MET A N 1
ATOM 666 C CA . MET A 1 88 ? 28.760 -2.949 -22.026 1.00 51.69 88 MET A CA 1
ATOM 667 C C . MET A 1 88 ? 30.295 -2.961 -21.961 1.00 51.69 88 MET A C 1
ATOM 669 O O . MET A 1 88 ? 30.904 -3.576 -22.826 1.00 51.69 88 MET A O 1
ATOM 673 N N . GLY A 1 89 ? 30.919 -2.339 -20.951 1.00 53.12 89 GLY A N 1
ATOM 674 C CA . GLY A 1 89 ? 32.387 -2.310 -20.831 1.00 53.12 89 GLY A CA 1
ATOM 675 C C . GLY A 1 89 ? 33.016 -3.671 -20.500 1.00 53.12 89 GLY A C 1
ATOM 676 O O . GLY A 1 89 ? 34.073 -3.996 -21.022 1.00 53.12 89 GLY A O 1
ATOM 677 N N . ASP A 1 90 ? 32.330 -4.498 -19.705 1.00 49.16 90 ASP A N 1
ATOM 678 C CA . ASP A 1 90 ? 32.790 -5.856 -19.348 1.00 49.16 90 ASP A CA 1
ATOM 679 C C . ASP A 1 90 ? 32.553 -6.892 -20.464 1.00 49.16 90 ASP A C 1
ATOM 681 O O . ASP A 1 90 ? 33.122 -7.981 -20.441 1.00 49.16 90 ASP A O 1
ATOM 685 N N . LEU A 1 91 ? 31.707 -6.579 -21.451 1.00 46.94 91 LEU A N 1
ATOM 686 C CA . LEU A 1 91 ? 31.406 -7.481 -22.568 1.00 46.94 91 LEU A CA 1
ATOM 687 C C . LEU A 1 91 ? 32.492 -7.447 -23.652 1.00 46.94 91 LEU A C 1
ATOM 689 O O . LEU A 1 91 ? 32.733 -8.472 -24.283 1.00 46.94 91 LEU A O 1
ATOM 693 N N . GLU A 1 92 ? 33.159 -6.304 -23.846 1.00 47.75 92 GLU A N 1
ATOM 694 C CA . GLU A 1 92 ? 34.302 -6.194 -24.766 1.00 47.75 92 GLU A CA 1
ATOM 695 C C . GLU A 1 92 ? 35.515 -6.981 -24.247 1.00 47.75 92 GLU A C 1
ATOM 697 O O . GLU A 1 92 ? 36.161 -7.674 -25.026 1.00 47.75 92 GLU A O 1
ATOM 702 N N . GLN A 1 93 ?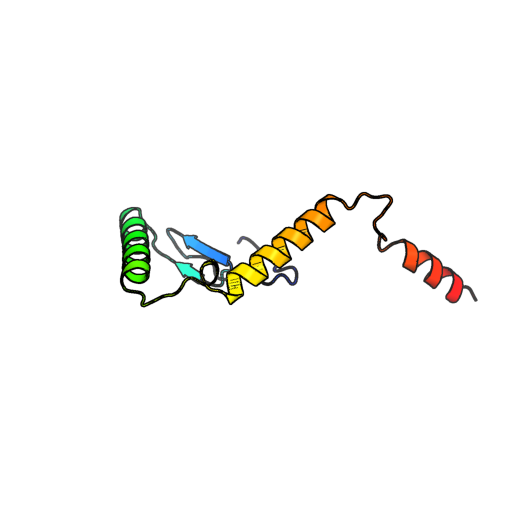 35.759 -6.990 -22.931 1.00 48.66 93 GLN A N 1
ATOM 703 C CA . GLN A 1 93 ? 36.868 -7.752 -22.342 1.00 48.66 93 GLN A CA 1
ATOM 704 C C . GLN A 1 93 ? 36.687 -9.278 -22.448 1.00 48.66 93 GLN A C 1
ATOM 706 O O . GLN A 1 93 ? 37.659 -9.991 -22.672 1.00 48.66 93 GLN A O 1
ATOM 711 N N . GLY A 1 94 ? 35.451 -9.784 -22.343 1.00 46.38 94 GLY A N 1
ATOM 712 C CA . GLY A 1 94 ? 35.162 -11.221 -22.465 1.00 46.38 94 GLY A CA 1
ATOM 713 C C . GLY A 1 94 ? 35.091 -11.750 -23.906 1.00 46.38 94 GLY A C 1
ATOM 714 O O . GLY A 1 94 ? 35.095 -12.965 -24.108 1.00 46.38 94 GLY A O 1
ATOM 715 N N . LEU A 1 95 ? 35.010 -10.866 -24.908 1.00 50.09 95 LEU A N 1
ATOM 716 C CA . LEU A 1 95 ? 35.098 -11.236 -26.327 1.00 50.09 95 LEU A CA 1
ATOM 717 C C . LEU A 1 95 ? 36.552 -11.483 -26.751 1.00 50.09 95 LEU A C 1
ATOM 719 O O . LEU A 1 95 ? 36.803 -12.410 -27.518 1.00 50.09 95 LEU A O 1
ATOM 723 N N . ASP A 1 96 ? 37.494 -10.711 -26.204 1.00 53.88 96 ASP A N 1
ATOM 724 C CA . ASP A 1 96 ? 38.928 -10.862 -26.474 1.00 53.88 96 ASP A CA 1
ATOM 725 C C . ASP A 1 96 ? 39.517 -12.132 -25.829 1.00 53.88 96 ASP A C 1
ATOM 727 O O . ASP A 1 96 ? 40.430 -12.740 -26.383 1.00 53.88 96 ASP A O 1
ATOM 731 N N . GLU A 1 97 ? 38.970 -12.587 -24.693 1.00 52.94 97 GLU A N 1
ATOM 732 C CA . GLU A 1 97 ? 39.415 -13.815 -24.007 1.00 52.94 97 GLU A CA 1
ATOM 733 C C . GLU A 1 97 ? 38.914 -15.122 -24.656 1.00 52.94 97 GLU A C 1
ATOM 735 O O . GLU A 1 97 ? 39.372 -16.199 -24.278 1.00 52.94 97 GLU A O 1
ATOM 740 N N . ASN A 1 98 ? 37.998 -15.053 -25.630 1.00 53.88 98 ASN A N 1
ATOM 741 C CA . ASN A 1 98 ? 37.438 -16.224 -26.324 1.00 53.88 98 ASN A CA 1
ATOM 742 C C . ASN A 1 98 ? 37.713 -16.214 -27.842 1.00 53.88 98 ASN A C 1
ATOM 744 O O . ASN A 1 98 ? 37.070 -16.940 -28.602 1.00 53.88 98 ASN A O 1
ATOM 748 N N . ALA A 1 99 ? 38.648 -15.370 -28.287 1.00 48.31 99 ALA A N 1
ATOM 749 C CA . ALA A 1 99 ? 39.176 -15.361 -29.645 1.00 48.31 99 ALA A CA 1
ATOM 750 C C . ALA A 1 99 ? 40.412 -16.280 -29.735 1.00 48.31 99 ALA A C 1
ATOM 752 O O . ALA A 1 99 ? 41.547 -15.808 -29.805 1.00 48.31 99 ALA A O 1
ATOM 753 N N . GLU A 1 100 ? 40.180 -17.597 -29.695 1.00 43.62 100 GLU A N 1
ATOM 754 C CA . GLU A 1 100 ? 41.076 -18.580 -30.337 1.00 43.62 100 GLU A CA 1
ATOM 755 C C . GLU A 1 100 ? 40.905 -18.558 -31.865 1.00 43.62 100 GLU A C 1
ATOM 757 O O . GLU A 1 100 ? 39.750 -18.428 -32.342 1.00 43.62 100 GLU A O 1
#

pLDDT: mean 77.06, std 15.57, range [43.62, 96.75]